Protein AF-A0A957BP42-F1 (afdb_monomer_lite)

Foldseek 3Di:
DDDDDVVPPCDPVNLQVLLQVLCCLQPVDGWDWDDPDPQWIQTNNDIDGSVVSVVVSVVSVVVNVVVVVVVVVPPPCVVPPQDPVNVVVVVVVVD

Secondary structure (DSSP, 8-state):
-----GGGS--HHHHHHHHHHHHHHHHS-PPPEEEEETTEEEETTEEEEHHHHHHHHHHHHHHHHHHHHHHHT-TTGGGGG--HHHHHHHHHTT-

Sequence (95 aa):
MSVLDPALAISSRDVIESYIESYRTVYLRKPAMRYLGNGWYLVDDEIVHQAIIIQETGRLQQMIRQQMSSRQLAPEMIQQRKSVVSRLIDRLRRL

pLDDT: mean 80.96, std 18.6, range [38.88, 97.62]

Structure (mmCIF, N/CA/C/O backbone):
data_AF-A0A957BP42-F1
#
_entry.id   AF-A0A957BP42-F1
#
loop_
_atom_site.group_PDB
_atom_site.id
_atom_site.type_symbol
_atom_site.label_atom_id
_a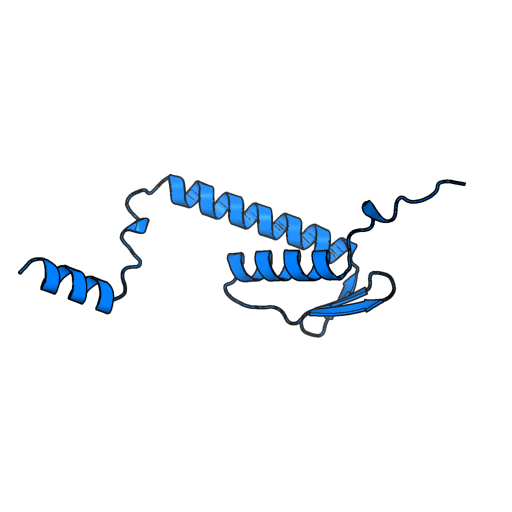tom_site.label_alt_id
_atom_site.label_comp_id
_atom_site.label_asym_id
_atom_site.label_entity_id
_atom_site.label_seq_id
_atom_site.pdbx_PDB_ins_code
_atom_site.Cartn_x
_atom_site.Cartn_y
_atom_site.Cartn_z
_atom_site.occupancy
_atom_site.B_iso_or_equiv
_atom_site.auth_seq_id
_atom_site.auth_comp_id
_atom_site.auth_asym_id
_atom_site.auth_atom_id
_atom_site.pdbx_PDB_model_num
ATOM 1 N N . MET A 1 1 ? 20.402 16.330 -23.048 1.00 38.88 1 MET A N 1
ATOM 2 C CA . MET A 1 1 ? 20.019 14.983 -22.579 1.00 38.88 1 MET A CA 1
ATOM 3 C C . MET A 1 1 ? 19.742 15.100 -21.092 1.00 38.88 1 MET A C 1
ATOM 5 O O . MET A 1 1 ? 20.687 15.308 -20.344 1.00 38.88 1 MET A O 1
ATOM 9 N N . SER A 1 2 ? 18.472 15.119 -20.679 1.00 47.50 2 SER A N 1
ATOM 10 C CA . SER A 1 2 ? 18.122 15.275 -19.263 1.00 47.50 2 SER A CA 1
ATOM 11 C C . SER A 1 2 ? 18.432 13.986 -18.518 1.00 47.50 2 SER A C 1
ATOM 13 O O . SER A 1 2 ? 17.844 12.943 -18.794 1.00 47.50 2 SER A O 1
ATOM 15 N N . VAL A 1 3 ? 19.388 14.079 -17.604 1.00 49.38 3 VAL A N 1
ATOM 16 C CA . VAL A 1 3 ? 19.721 13.041 -16.636 1.00 49.38 3 VAL A CA 1
ATOM 17 C C . VAL A 1 3 ? 18.553 13.007 -15.653 1.00 49.38 3 VAL A C 1
ATOM 19 O O . VAL A 1 3 ? 18.368 13.946 -14.884 1.00 49.38 3 VAL A O 1
ATOM 22 N N . LEU A 1 4 ? 17.686 11.997 -15.755 1.00 53.66 4 LEU A N 1
ATOM 23 C CA . LEU A 1 4 ? 16.665 11.765 -14.739 1.00 53.66 4 LEU A CA 1
ATOM 24 C C . LEU A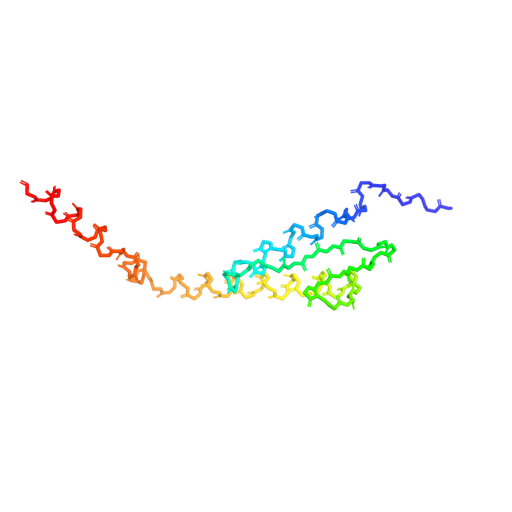 1 4 ? 17.396 11.378 -13.456 1.00 53.66 4 LEU A C 1
ATOM 26 O O . LEU A 1 4 ? 18.083 10.359 -13.420 1.00 53.66 4 LEU A O 1
ATOM 30 N N . ASP A 1 5 ? 17.279 12.229 -12.444 1.00 47.66 5 ASP A N 1
ATOM 31 C CA . ASP A 1 5 ? 17.861 12.021 -11.126 1.00 47.66 5 ASP A CA 1
ATOM 32 C C . ASP A 1 5 ? 17.302 10.707 -10.541 1.00 47.66 5 ASP A C 1
ATOM 34 O O . ASP A 1 5 ? 16.093 10.616 -10.297 1.00 47.66 5 ASP A O 1
ATOM 38 N N . PRO A 1 6 ? 18.118 9.659 -10.325 1.00 55.12 6 PRO A N 1
ATOM 39 C CA . PRO A 1 6 ? 17.631 8.368 -9.832 1.00 55.12 6 PRO A CA 1
ATOM 40 C C . PRO A 1 6 ? 17.046 8.466 -8.415 1.00 55.12 6 PRO A C 1
ATOM 42 O O . PRO A 1 6 ? 16.291 7.590 -8.004 1.00 55.12 6 PRO A O 1
ATOM 45 N N . ALA A 1 7 ? 17.335 9.553 -7.691 1.00 52.56 7 ALA A N 1
ATOM 46 C CA . ALA A 1 7 ? 16.739 9.875 -6.398 1.00 52.56 7 ALA A CA 1
ATOM 47 C C . ALA A 1 7 ? 15.260 10.314 -6.479 1.00 52.56 7 ALA A C 1
ATOM 49 O O . ALA A 1 7 ? 14.568 10.300 -5.465 1.00 52.56 7 ALA A O 1
ATOM 50 N N . LEU A 1 8 ? 14.761 10.692 -7.664 1.00 55.06 8 LEU A N 1
ATOM 51 C CA . LEU A 1 8 ? 13.357 11.064 -7.899 1.00 55.06 8 LEU A CA 1
ATOM 52 C C . LEU A 1 8 ? 12.521 9.908 -8.471 1.00 55.06 8 LEU A C 1
ATOM 54 O O . LEU A 1 8 ? 11.306 10.046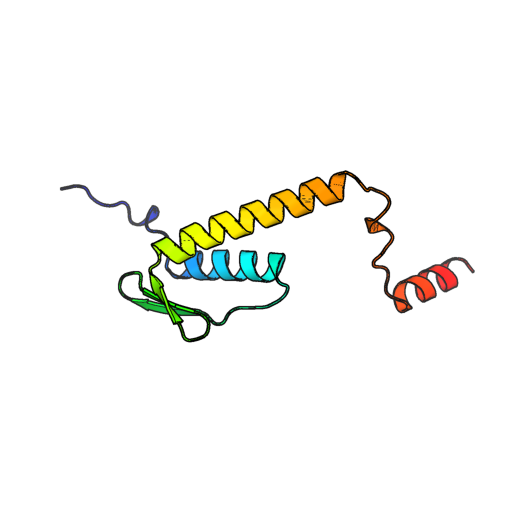 -8.641 1.00 55.06 8 LEU A O 1
ATOM 58 N N . ALA A 1 9 ? 13.147 8.770 -8.782 1.00 67.75 9 ALA A N 1
ATOM 59 C CA . ALA A 1 9 ? 12.436 7.587 -9.235 1.00 67.75 9 ALA A CA 1
ATOM 60 C C . ALA A 1 9 ? 11.734 6.939 -8.036 1.00 67.75 9 ALA A C 1
ATOM 62 O O . ALA A 1 9 ? 12.374 6.312 -7.196 1.00 67.75 9 ALA A O 1
ATOM 63 N N . ILE A 1 10 ? 10.409 7.094 -7.962 1.00 76.56 10 ILE A N 1
ATOM 64 C CA . ILE A 1 10 ? 9.585 6.384 -6.978 1.00 76.56 10 ILE A CA 1
ATOM 65 C C . ILE A 1 10 ? 9.863 4.888 -7.141 1.00 76.56 10 ILE A C 1
ATOM 67 O O . ILE A 1 10 ? 9.594 4.318 -8.204 1.00 76.56 10 ILE A O 1
ATOM 71 N N . SER A 1 11 ? 10.410 4.255 -6.103 1.00 89.75 11 SER A N 1
ATOM 72 C CA . SER A 1 11 ? 10.703 2.828 -6.151 1.00 89.75 11 SER A CA 1
ATOM 73 C C . SER A 1 11 ? 9.400 2.043 -6.236 1.00 89.75 11 SER A C 1
ATOM 75 O O . SER A 1 11 ? 8.406 2.384 -5.592 1.00 89.75 11 SER A O 1
ATOM 77 N N . SER A 1 12 ? 9.403 0.929 -6.971 1.00 90.69 12 SER A N 1
ATOM 78 C CA . SER A 1 12 ? 8.262 0.006 -6.983 1.00 90.69 12 SER A CA 1
ATOM 79 C C . SER A 1 12 ? 7.909 -0.475 -5.575 1.00 90.69 12 SER A C 1
ATOM 81 O O . SER A 1 12 ? 6.751 -0.764 -5.285 1.00 90.69 12 SER A O 1
ATOM 83 N N . ARG A 1 13 ? 8.908 -0.540 -4.687 1.00 92.38 13 ARG A N 1
ATOM 84 C CA . ARG A 1 13 ? 8.712 -0.855 -3.275 1.00 92.38 13 ARG A CA 1
ATOM 85 C C . ARG A 1 13 ? 7.888 0.218 -2.564 1.00 92.38 13 ARG A C 1
ATOM 87 O O . ARG A 1 13 ? 6.927 -0.136 -1.890 1.00 92.38 13 ARG A O 1
ATOM 94 N N . ASP A 1 14 ? 8.211 1.491 -2.770 1.00 93.31 14 ASP A N 1
ATOM 95 C CA . ASP A 1 14 ? 7.518 2.614 -2.130 1.00 93.31 14 ASP A CA 1
ATOM 96 C C . ASP A 1 14 ? 6.057 2.692 -2.590 1.00 93.31 14 ASP A C 1
ATOM 98 O O . ASP A 1 14 ? 5.155 2.905 -1.780 1.00 93.31 14 ASP A O 1
ATOM 102 N N . VAL A 1 15 ? 5.806 2.444 -3.883 1.00 93.69 15 VAL A N 1
ATOM 103 C CA . VAL A 1 15 ? 4.447 2.354 -4.444 1.00 93.69 15 VAL A CA 1
ATOM 104 C C . VAL A 1 15 ? 3.639 1.259 -3.743 1.00 93.69 15 VAL A C 1
ATOM 106 O O . VAL A 1 15 ? 2.510 1.500 -3.316 1.00 93.69 15 VAL A O 1
ATOM 109 N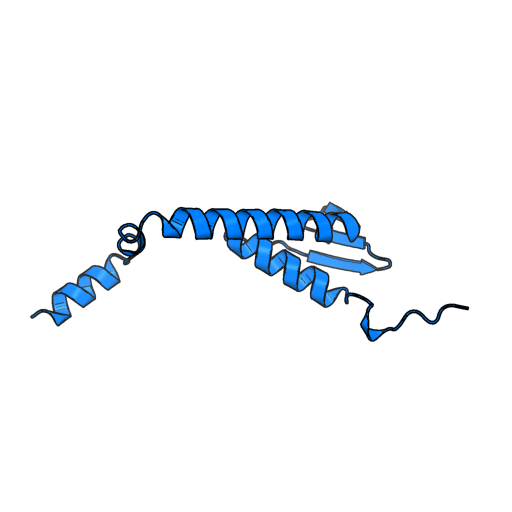 N . ILE A 1 16 ? 4.219 0.062 -3.606 1.00 95.62 16 ILE A N 1
ATOM 110 C CA . ILE A 1 16 ? 3.555 -1.084 -2.972 1.00 95.62 16 ILE A CA 1
ATOM 111 C C . ILE A 1 16 ? 3.292 -0.806 -1.490 1.00 95.62 16 ILE A C 1
ATOM 113 O O . ILE A 1 16 ? 2.175 -1.021 -1.019 1.00 95.62 16 ILE A O 1
ATOM 117 N N . GLU A 1 17 ? 4.299 -0.339 -0.751 1.00 95.69 17 GLU A N 1
ATOM 118 C CA . GLU A 1 17 ? 4.180 -0.073 0.685 1.00 95.69 17 GLU A CA 1
ATOM 119 C C . GLU A 1 17 ? 3.121 1.006 0.958 1.00 95.69 17 GLU A C 1
ATOM 121 O O . GLU A 1 17 ? 2.215 0.777 1.763 1.00 95.69 17 GLU A O 1
ATOM 126 N N . SER A 1 18 ? 3.154 2.118 0.215 1.00 95.44 18 SER A N 1
ATOM 127 C CA . SER A 1 18 ? 2.197 3.220 0.372 1.00 95.44 18 SER A CA 1
ATOM 128 C C . SER A 1 18 ? 0.754 2.802 0.071 1.00 95.44 18 SER A C 1
ATOM 130 O O . SER A 1 18 ? -0.170 3.146 0.822 1.00 95.44 18 SER A O 1
ATOM 132 N N . TYR A 1 19 ? 0.550 2.016 -0.991 1.00 96.38 19 TYR A N 1
ATOM 133 C CA . TYR A 1 19 ? -0.767 1.492 -1.341 1.00 96.38 19 TYR A CA 1
ATOM 134 C C . TYR A 1 19 ? -1.288 0.515 -0.279 1.00 96.38 19 TYR A C 1
ATOM 136 O O . TYR A 1 19 ? -2.407 0.679 0.212 1.00 96.38 19 TYR A O 1
ATOM 144 N N . ILE A 1 20 ? -0.472 -0.469 0.127 1.00 96.56 20 ILE A N 1
ATOM 145 C CA . ILE A 1 20 ? -0.853 -1.476 1.129 1.00 96.56 20 ILE A CA 1
ATOM 146 C C . ILE A 1 20 ? -1.217 -0.813 2.458 1.00 96.56 20 ILE A C 1
ATOM 148 O O . ILE A 1 20 ? -2.220 -1.185 3.072 1.00 96.56 20 ILE A O 1
ATOM 152 N N . GLU A 1 21 ? -0.420 0.150 2.919 1.00 95.75 21 GLU A N 1
ATOM 153 C CA . GLU A 1 21 ? -0.671 0.857 4.174 1.00 95.75 21 GLU A CA 1
ATOM 154 C C . GLU A 1 21 ? -1.982 1.651 4.119 1.00 95.75 21 GLU A C 1
ATOM 156 O O . GLU A 1 21 ? -2.831 1.530 5.014 1.00 95.75 21 GLU A O 1
ATOM 161 N N . SER A 1 22 ? -2.188 2.408 3.040 1.00 93.81 22 SER A N 1
ATOM 162 C CA . SER A 1 22 ? -3.396 3.215 2.852 1.00 93.81 22 SER A CA 1
ATOM 163 C C . SER A 1 22 ? -4.645 2.332 2.759 1.00 93.81 22 SER A C 1
ATOM 165 O O . SER A 1 22 ? -5.645 2.588 3.433 1.00 93.81 22 SER A O 1
ATOM 167 N N . TYR A 1 23 ? -4.574 1.239 1.995 1.00 95.69 23 TYR A N 1
ATOM 168 C CA . TYR A 1 23 ? -5.678 0.294 1.829 1.00 95.69 23 TYR A CA 1
ATOM 169 C C . TYR A 1 23 ? -6.019 -0.402 3.149 1.00 95.69 23 TYR A C 1
ATOM 171 O O . TYR A 1 23 ? -7.185 -0.461 3.547 1.00 95.69 23 TYR A O 1
ATOM 179 N N . ARG A 1 24 ? -4.999 -0.868 3.881 1.00 93.81 24 ARG A N 1
ATOM 180 C CA . ARG A 1 24 ? -5.175 -1.491 5.198 1.00 93.81 24 ARG A CA 1
ATOM 181 C C . ARG A 1 24 ? -5.810 -0.538 6.197 1.00 93.81 24 ARG A C 1
ATOM 183 O O . ARG A 1 24 ? -6.635 -0.971 6.996 1.00 93.81 24 ARG A O 1
ATOM 190 N N . THR A 1 25 ? -5.454 0.738 6.159 1.00 91.44 25 THR A N 1
ATOM 191 C CA . THR A 1 25 ? -6.014 1.733 7.078 1.00 91.44 25 THR A CA 1
ATOM 192 C C . THR A 1 25 ? -7.497 1.983 6.808 1.00 91.44 25 THR A C 1
ATOM 194 O O . THR A 1 25 ? -8.282 2.062 7.751 1.00 91.44 25 THR A O 1
ATOM 197 N N . VAL A 1 26 ? -7.897 2.064 5.535 1.00 91.62 26 VAL A N 1
ATOM 198 C CA . VAL A 1 26 ? -9.290 2.333 5.145 1.00 91.62 26 VAL A CA 1
ATOM 199 C C . VAL A 1 26 ? -10.183 1.100 5.306 1.00 91.62 26 VAL A C 1
ATOM 201 O O . VAL A 1 26 ? -11.277 1.208 5.858 1.00 91.62 26 VAL A O 1
ATOM 204 N N . TYR A 1 27 ? -9.729 -0.065 4.839 1.00 90.94 27 TYR A N 1
ATOM 205 C CA . TYR A 1 27 ? -10.561 -1.267 4.706 1.00 90.94 27 TYR A CA 1
ATOM 206 C C . TYR A 1 27 ? -10.244 -2.374 5.719 1.00 90.94 27 TYR A C 1
ATOM 208 O O . TYR A 1 27 ? -10.926 -3.394 5.734 1.00 90.94 27 TYR A O 1
ATOM 216 N N . LEU A 1 28 ? -9.217 -2.207 6.562 1.00 90.25 28 LEU A N 1
ATOM 217 C CA . LEU A 1 28 ? -8.757 -3.211 7.538 1.00 90.25 28 LEU A CA 1
ATOM 218 C C . LEU A 1 28 ? -8.363 -4.565 6.917 1.00 90.25 28 LEU A C 1
ATOM 220 O O . LEU A 1 28 ? -8.275 -5.574 7.615 1.00 90.25 28 LEU A O 1
ATOM 224 N N . ARG A 1 29 ? -8.069 -4.580 5.613 1.00 90.00 29 ARG A N 1
ATOM 225 C CA . ARG A 1 29 ? -7.623 -5.748 4.843 1.00 90.00 29 ARG A CA 1
ATOM 226 C C . ARG A 1 29 ? -6.280 -5.450 4.182 1.00 90.00 29 ARG A C 1
ATOM 228 O O . ARG A 1 29 ? -5.995 -4.306 3.853 1.00 90.00 29 ARG A O 1
ATOM 235 N N . LYS A 1 30 ? -5.442 -6.471 3.997 1.00 92.12 30 LYS A N 1
ATOM 236 C CA . LYS A 1 30 ? -4.194 -6.354 3.233 1.00 92.12 30 LYS A CA 1
ATOM 237 C C . LYS A 1 30 ? -4.441 -6.834 1.794 1.00 92.12 30 LYS A C 1
ATOM 239 O O . LYS A 1 30 ? -4.813 -8.000 1.657 1.00 92.12 30 LYS A O 1
ATOM 244 N N . PRO A 1 31 ? -4.249 -5.989 0.767 1.00 94.31 31 PRO A N 1
ATOM 245 C CA . PRO A 1 31 ? -4.309 -6.442 -0.619 1.00 94.31 31 PRO A CA 1
ATOM 246 C C . PRO A 1 31 ? -3.052 -7.258 -0.955 1.00 94.31 31 PRO A C 1
ATOM 248 O O . PRO A 1 31 ? -1.970 -7.012 -0.401 1.00 94.31 31 PRO A O 1
ATOM 251 N N . ALA A 1 32 ? -3.186 -8.242 -1.841 1.00 94.81 32 ALA A N 1
ATOM 252 C CA . ALA A 1 32 ? -2.055 -8.963 -2.409 1.00 94.81 32 ALA A CA 1
ATOM 253 C C . ALA A 1 32 ? -1.504 -8.162 -3.590 1.00 94.81 32 ALA A C 1
ATOM 255 O O . ALA A 1 32 ? -2.245 -7.818 -4.504 1.00 94.81 32 ALA A O 1
ATOM 256 N N . MET A 1 33 ? -0.205 -7.854 -3.574 1.00 94.75 33 MET A N 1
ATOM 257 C CA . MET A 1 33 ? 0.402 -7.003 -4.592 1.00 94.75 33 MET A CA 1
ATOM 258 C C . MET A 1 33 ? 1.787 -7.496 -5.001 1.00 94.75 33 MET A C 1
ATOM 260 O O . MET A 1 33 ? 2.602 -7.852 -4.148 1.00 94.75 33 MET A O 1
ATOM 264 N N . ARG A 1 34 ? 2.067 -7.490 -6.308 1.00 95.12 34 ARG A N 1
ATOM 265 C CA . ARG A 1 34 ? 3.364 -7.879 -6.878 1.00 95.12 34 ARG A CA 1
ATOM 266 C C . ARG A 1 34 ? 3.734 -6.985 -8.056 1.00 95.12 34 ARG A C 1
ATOM 268 O O . ARG A 1 34 ? 2.915 -6.768 -8.941 1.00 95.12 34 ARG A O 1
ATOM 275 N N . TYR A 1 35 ? 4.978 -6.515 -8.100 1.00 96.06 35 TYR A N 1
ATOM 276 C CA . TYR A 1 35 ? 5.504 -5.788 -9.256 1.00 96.06 35 TYR A CA 1
ATOM 277 C C . TYR A 1 35 ? 5.815 -6.748 -10.410 1.00 96.06 35 TYR A C 1
ATOM 279 O O . TYR A 1 35 ? 6.454 -7.779 -10.198 1.00 96.06 35 TYR A O 1
ATOM 287 N N . LEU A 1 36 ? 5.359 -6.411 -11.617 1.00 95.81 36 LEU A N 1
ATOM 288 C CA . LEU A 1 36 ? 5.567 -7.195 -12.839 1.00 95.81 36 LEU A CA 1
ATOM 289 C C . LEU A 1 36 ? 6.642 -6.597 -13.764 1.00 95.81 36 LEU A C 1
ATOM 291 O O . LEU A 1 36 ? 7.073 -7.270 -14.695 1.00 95.81 36 LEU A O 1
ATOM 295 N N . GLY A 1 37 ? 7.094 -5.364 -13.510 1.00 92.12 37 GLY A N 1
ATOM 296 C CA . GLY A 1 37 ? 8.039 -4.648 -14.375 1.00 92.12 37 GLY A CA 1
ATOM 297 C C . GLY A 1 37 ? 7.378 -3.531 -15.185 1.00 92.12 37 GLY A C 1
ATOM 298 O O . GLY A 1 37 ? 6.167 -3.530 -15.390 1.00 92.12 37 GLY A O 1
ATOM 299 N N . ASN A 1 38 ? 8.177 -2.565 -15.647 1.00 93.44 38 ASN A N 1
ATOM 300 C CA . ASN A 1 38 ? 7.746 -1.447 -16.501 1.00 93.44 38 ASN A CA 1
ATOM 301 C C . ASN A 1 38 ? 6.502 -0.694 -15.987 1.00 93.44 38 ASN A C 1
ATOM 303 O O . ASN A 1 38 ? 5.633 -0.320 -16.769 1.00 93.44 38 ASN A O 1
ATOM 307 N N . GLY A 1 39 ? 6.392 -0.510 -14.668 1.00 93.06 39 GLY A N 1
ATOM 308 C CA . GLY A 1 39 ? 5.246 0.168 -14.055 1.00 93.06 39 GLY A CA 1
ATOM 309 C C . GLY A 1 39 ? 3.964 -0.670 -13.965 1.00 93.06 39 GLY A C 1
ATOM 310 O O . GLY A 1 39 ? 2.931 -0.133 -13.584 1.00 93.06 39 GLY A O 1
ATOM 311 N N . TRP A 1 40 ? 3.996 -1.968 -14.272 1.00 96.81 40 TRP A N 1
ATOM 312 C CA . TRP A 1 40 ? 2.850 -2.868 -14.119 1.00 96.81 40 TRP A CA 1
ATOM 313 C C . TRP A 1 40 ? 2.901 -3.642 -12.808 1.00 96.81 40 TRP A C 1
ATOM 315 O O . TRP A 1 40 ? 3.963 -4.070 -12.351 1.00 96.81 40 TRP A O 1
ATOM 325 N N . TYR A 1 41 ? 1.732 -3.857 -12.217 1.00 97.25 41 TYR A N 1
ATOM 326 C CA . TYR A 1 41 ? 1.556 -4.561 -10.955 1.00 97.25 41 TYR A CA 1
ATOM 327 C C . TYR A 1 41 ? 0.393 -5.541 -11.075 1.00 97.25 41 TYR A C 1
ATOM 329 O O . TYR A 1 41 ? -0.567 -5.283 -11.792 1.00 97.25 41 TYR A O 1
ATOM 337 N N . LEU A 1 42 ? 0.477 -6.650 -10.351 1.00 97.62 42 LEU A N 1
ATOM 338 C CA . LEU A 1 42 ? -0.646 -7.540 -10.083 1.00 97.62 42 LEU A CA 1
ATOM 339 C C . LEU A 1 42 ? -1.209 -7.176 -8.706 1.00 97.62 42 LEU A C 1
ATOM 341 O O . LEU A 1 42 ? -0.446 -7.207 -7.738 1.00 97.62 42 LEU A O 1
ATOM 345 N N . VAL A 1 43 ? -2.491 -6.832 -8.617 1.00 96.44 43 VAL A N 1
ATOM 346 C CA . VAL A 1 43 ? -3.207 -6.454 -7.389 1.00 96.44 43 VAL A CA 1
ATOM 347 C C . VAL A 1 43 ? -4.456 -7.320 -7.278 1.00 96.44 43 VAL A C 1
ATOM 349 O O . VAL A 1 43 ? -5.320 -7.207 -8.133 1.00 96.44 43 VAL A O 1
ATOM 352 N N . ASP A 1 44 ? -4.547 -8.183 -6.261 1.00 94.50 44 ASP A N 1
ATOM 353 C CA . ASP A 1 44 ? -5.694 -9.091 -6.048 1.00 94.50 44 ASP A CA 1
ATOM 354 C C . ASP A 1 44 ? -6.180 -9.776 -7.353 1.00 94.50 44 ASP A C 1
ATOM 356 O O . ASP A 1 44 ? -7.364 -9.780 -7.670 1.00 94.50 44 ASP A O 1
ATOM 360 N N . ASP A 1 45 ? -5.231 -10.337 -8.113 1.00 94.19 45 ASP A N 1
ATOM 361 C CA . ASP A 1 45 ? -5.412 -11.010 -9.414 1.00 94.19 45 ASP A CA 1
ATOM 362 C C . ASP A 1 45 ? -5.707 -10.110 -10.634 1.00 94.19 45 ASP A C 1
ATOM 364 O O . ASP A 1 45 ? -5.832 -10.608 -11.754 1.00 94.19 45 ASP A O 1
ATOM 368 N N . GLU A 1 46 ? -5.691 -8.784 -10.476 1.00 96.38 46 GLU A N 1
ATOM 369 C CA . GLU A 1 46 ? -5.859 -7.816 -11.567 1.00 96.38 46 GLU A CA 1
ATOM 370 C C . GLU A 1 46 ? -4.539 -7.139 -11.965 1.00 96.38 46 GLU A C 1
ATOM 372 O O . GLU A 1 46 ? -3.719 -6.775 -11.121 1.00 96.38 46 GLU A O 1
ATOM 377 N N . ILE A 1 47 ? -4.318 -6.938 -13.269 1.00 97.44 47 ILE A N 1
ATOM 378 C CA . ILE A 1 47 ? -3.137 -6.222 -13.775 1.00 97.44 47 ILE A CA 1
ATOM 379 C C . ILE A 1 47 ? -3.442 -4.727 -13.845 1.00 97.44 47 ILE A C 1
ATOM 381 O O . ILE A 1 47 ? -4.330 -4.291 -14.574 1.00 97.44 47 ILE A O 1
ATOM 385 N N . VAL A 1 48 ? -2.657 -3.934 -13.119 1.00 96.88 48 VAL A N 1
ATOM 386 C CA . VAL A 1 48 ? -2.880 -2.501 -12.928 1.00 96.88 48 VAL A CA 1
ATOM 387 C C . VAL A 1 48 ? -1.585 -1.725 -13.174 1.00 96.88 48 VAL A C 1
ATOM 389 O O . VAL A 1 48 ? -0.500 -2.126 -12.747 1.00 96.88 48 VAL A O 1
ATOM 392 N N . HIS A 1 49 ? -1.687 -0.592 -13.869 1.00 96.31 49 HIS A N 1
ATOM 393 C CA . HIS A 1 49 ? -0.553 0.301 -14.105 1.00 96.31 49 HIS A CA 1
ATOM 394 C C . HIS A 1 49 ? -0.269 1.201 -12.889 1.00 96.31 49 HIS A C 1
ATOM 396 O O . HIS A 1 49 ? -1.184 1.618 -12.176 1.00 96.31 49 HIS A O 1
ATOM 402 N N . GLN A 1 50 ? 0.996 1.584 -12.701 1.00 95.31 50 GLN A N 1
ATOM 403 C CA . GLN A 1 50 ? 1.487 2.420 -11.602 1.00 95.31 50 GLN A CA 1
ATOM 404 C C . GLN A 1 50 ? 0.664 3.693 -11.404 1.00 95.31 50 GLN A C 1
ATOM 406 O O . GLN A 1 50 ? 0.374 4.073 -10.273 1.00 95.31 50 GLN A O 1
ATOM 411 N N . ALA A 1 51 ? 0.274 4.346 -12.501 1.00 94.69 51 ALA A N 1
ATOM 412 C CA . ALA A 1 51 ? -0.511 5.578 -12.454 1.00 94.69 51 ALA A CA 1
ATOM 413 C C . ALA A 1 51 ? -1.845 5.390 -11.708 1.00 94.69 51 ALA A C 1
ATOM 415 O O . ALA A 1 51 ? -2.225 6.244 -10.910 1.00 94.69 51 ALA A O 1
ATOM 416 N N . ILE A 1 52 ? -2.512 4.248 -11.912 1.00 96.62 52 ILE A N 1
ATOM 417 C CA . ILE A 1 52 ? -3.785 3.920 -11.259 1.00 96.62 52 ILE A CA 1
ATOM 418 C C . ILE A 1 52 ? -3.557 3.675 -9.766 1.00 96.62 52 ILE A C 1
ATOM 420 O O . ILE A 1 52 ? -4.310 4.178 -8.938 1.00 96.62 52 ILE A O 1
ATOM 424 N N . ILE A 1 53 ? -2.483 2.969 -9.406 1.00 96.12 53 ILE A N 1
ATOM 425 C CA . ILE A 1 53 ? -2.136 2.712 -8.002 1.00 96.12 53 ILE A CA 1
ATOM 426 C C . ILE A 1 53 ? -1.835 4.014 -7.261 1.00 96.12 53 ILE A C 1
ATOM 428 O O . ILE A 1 53 ? -2.313 4.205 -6.144 1.00 96.12 53 ILE A O 1
ATOM 432 N N . ILE A 1 54 ? -1.077 4.927 -7.874 1.00 95.19 54 ILE A N 1
ATOM 433 C CA . ILE A 1 54 ? -0.754 6.233 -7.283 1.00 95.19 54 ILE A CA 1
ATOM 434 C C . ILE A 1 54 ? -2.031 7.055 -7.080 1.00 95.19 54 ILE A C 1
ATOM 436 O O . ILE A 1 54 ? -2.251 7.596 -5.995 1.00 95.19 54 ILE A O 1
ATOM 440 N N . GLN A 1 55 ? -2.893 7.118 -8.098 1.00 96.56 55 GLN A N 1
ATOM 441 C CA . GLN A 1 55 ? -4.177 7.810 -8.008 1.00 96.56 55 GLN A CA 1
ATOM 442 C C . GLN A 1 55 ? -5.047 7.233 -6.884 1.00 96.56 55 GLN A C 1
ATOM 444 O O . GLN A 1 55 ? -5.578 7.981 -6.059 1.00 96.56 55 GLN A O 1
ATOM 449 N N . GLU A 1 56 ? -5.157 5.909 -6.817 1.00 96.25 56 GLU A N 1
ATOM 450 C CA . GLU A 1 56 ? -5.956 5.223 -5.808 1.00 96.25 56 GLU A CA 1
ATOM 451 C C . GLU A 1 56 ? -5.381 5.410 -4.401 1.00 96.25 56 GLU A C 1
ATOM 453 O O . GLU A 1 56 ? -6.117 5.675 -3.454 1.00 96.25 56 GLU A O 1
ATOM 458 N N . THR A 1 57 ? -4.057 5.386 -4.260 1.00 96.56 57 THR A N 1
ATOM 459 C CA . THR A 1 57 ? -3.369 5.716 -3.003 1.00 96.56 57 THR A CA 1
ATOM 460 C C . THR A 1 57 ? -3.742 7.122 -2.531 1.00 96.56 57 THR A C 1
ATOM 462 O O . THR A 1 57 ? -4.107 7.309 -1.369 1.00 96.56 57 THR A O 1
ATOM 465 N N . GLY A 1 58 ? -3.745 8.107 -3.436 1.00 96.19 58 GLY A N 1
ATOM 466 C CA . GLY A 1 58 ? -4.191 9.468 -3.133 1.00 96.19 58 GLY A CA 1
ATOM 467 C C . GLY A 1 58 ? -5.651 9.527 -2.665 1.00 96.19 58 GLY A C 1
ATOM 468 O O . GLY A 1 58 ? -5.958 10.195 -1.670 1.00 96.19 58 GLY A O 1
ATOM 469 N N . ARG A 1 59 ? -6.543 8.770 -3.321 1.00 97.25 59 ARG A N 1
ATOM 470 C CA . ARG A 1 59 ? -7.958 8.640 -2.931 1.00 97.25 59 ARG A CA 1
ATOM 471 C C . ARG A 1 59 ? -8.103 8.052 -1.523 1.00 97.25 59 ARG A C 1
ATOM 473 O O . ARG A 1 59 ? -8.838 8.598 -0.698 1.00 97.25 59 ARG A O 1
ATOM 480 N N . LEU A 1 60 ? -7.367 6.984 -1.214 1.00 95.19 60 LEU A N 1
ATOM 481 C CA . LEU A 1 60 ? -7.376 6.335 0.102 1.00 95.19 60 LEU A CA 1
ATOM 482 C C . LEU A 1 60 ? -6.865 7.277 1.197 1.00 95.19 60 LEU A C 1
ATOM 484 O O . LEU A 1 60 ? -7.495 7.410 2.245 1.00 95.19 60 LEU A O 1
ATOM 488 N N . GLN A 1 61 ? -5.783 8.011 0.943 1.00 96.00 61 GLN A N 1
ATOM 489 C CA . GLN A 1 61 ? -5.267 9.014 1.878 1.00 96.00 61 GLN A CA 1
ATOM 490 C C . GLN A 1 61 ? -6.260 10.157 2.130 1.00 96.00 61 GLN A C 1
ATOM 492 O O . GLN A 1 61 ? -6.350 10.676 3.246 1.00 96.00 61 GLN A O 1
ATOM 497 N N . GLN A 1 62 ? -7.033 10.568 1.122 1.00 94.31 62 GLN A N 1
ATOM 498 C CA . GLN A 1 62 ? -8.117 11.534 1.312 1.00 94.31 62 GLN A CA 1
ATOM 499 C C . GLN A 1 62 ? -9.217 10.975 2.226 1.00 94.31 62 GLN A C 1
ATOM 501 O O . GLN A 1 62 ? -9.645 11.673 3.146 1.00 94.31 62 GLN A O 1
ATOM 506 N N . MET A 1 63 ? -9.619 9.714 2.040 1.00 92.38 63 MET A N 1
ATOM 507 C CA . MET A 1 63 ? -10.586 9.054 2.925 1.00 92.38 63 MET A CA 1
ATOM 508 C C . MET A 1 63 ? -10.077 8.958 4.366 1.00 92.38 63 MET A C 1
ATOM 510 O O . MET A 1 63 ? -10.829 9.240 5.296 1.00 92.38 63 MET A O 1
ATOM 514 N N . ILE A 1 64 ? -8.800 8.616 4.569 1.00 91.75 64 ILE A N 1
ATOM 515 C CA . ILE A 1 64 ? -8.181 8.579 5.904 1.00 91.75 64 ILE A CA 1
ATOM 516 C C . ILE A 1 64 ? -8.288 9.955 6.568 1.00 91.75 64 ILE A C 1
ATOM 518 O O . ILE A 1 64 ? -8.748 10.057 7.705 1.00 91.75 64 ILE A O 1
ATOM 522 N N . ARG A 1 65 ? -7.934 11.029 5.849 1.00 91.88 65 ARG A N 1
ATOM 523 C CA . ARG A 1 65 ? -8.044 12.406 6.357 1.00 91.88 65 ARG A CA 1
ATOM 524 C C . ARG A 1 65 ? -9.478 12.771 6.742 1.00 91.88 65 ARG A C 1
ATOM 526 O O . ARG A 1 65 ? -9.680 13.333 7.814 1.00 91.88 65 ARG A O 1
ATOM 533 N N . GLN A 1 66 ? -10.463 12.399 5.925 1.00 89.44 66 GLN A N 1
ATOM 534 C CA . GLN A 1 66 ? -11.886 12.627 6.213 1.00 89.44 66 GLN A CA 1
ATOM 535 C C . GLN A 1 66 ? -12.379 11.838 7.435 1.00 89.44 66 GLN A C 1
ATOM 537 O O . GLN A 1 66 ? -13.156 12.351 8.240 1.00 89.44 66 GLN A O 1
ATOM 542 N N . GLN A 1 67 ? -11.923 10.595 7.609 1.00 83.56 67 GLN A N 1
ATOM 543 C CA . GLN A 1 67 ? -12.257 9.799 8.791 1.00 83.56 67 GLN A CA 1
ATOM 544 C C . GLN A 1 67 ? -11.643 10.394 10.062 1.00 83.56 67 GLN A C 1
ATOM 546 O O . GLN A 1 67 ? -12.293 10.407 11.107 1.00 83.56 67 GLN A O 1
ATOM 551 N N . MET A 1 68 ? -10.412 10.905 9.984 1.00 81.31 68 MET A N 1
ATOM 552 C CA . MET A 1 68 ? -9.749 11.554 11.117 1.00 81.31 68 MET A CA 1
ATOM 553 C C . MET A 1 68 ? -10.421 12.879 11.490 1.00 81.31 68 MET A C 1
ATOM 555 O O . MET A 1 68 ? -10.685 13.095 12.671 1.00 81.31 68 MET A O 1
ATOM 559 N N . SER A 1 69 ? -10.767 13.728 10.517 1.00 77.25 69 SER A N 1
ATOM 560 C CA . SER A 1 69 ? -11.482 14.984 10.789 1.00 77.25 69 SER A CA 1
ATOM 561 C C . SER A 1 69 ? -12.888 14.739 11.345 1.00 77.25 69 SER A C 1
ATOM 563 O O . SER A 1 69 ? -13.308 15.418 12.277 1.00 77.25 69 SER A O 1
ATOM 565 N N . SER A 1 70 ? -13.589 13.710 10.859 1.00 63.75 70 SER A N 1
ATOM 566 C CA . SER A 1 70 ? -14.899 13.317 11.400 1.00 63.75 70 SER A CA 1
ATOM 567 C C . SER A 1 70 ? -14.796 12.766 12.828 1.00 63.75 70 SER A C 1
ATOM 569 O O . SER A 1 70 ? -15.664 13.024 13.656 1.00 63.75 70 SER A O 1
ATOM 571 N N . ARG A 1 71 ? -13.713 12.045 13.159 1.00 54.84 71 ARG A N 1
ATOM 572 C CA . ARG A 1 71 ? -13.445 11.577 14.533 1.00 54.84 71 ARG A CA 1
ATOM 573 C C . ARG A 1 71 ? -13.066 12.707 15.495 1.00 54.84 71 ARG A C 1
ATOM 575 O O . ARG A 1 71 ? -13.283 12.554 16.692 1.00 54.84 71 ARG A O 1
ATOM 582 N N . GLN A 1 72 ? -12.543 13.831 15.004 1.00 45.91 72 GLN A N 1
ATOM 583 C CA . GLN A 1 72 ? -12.212 14.997 15.835 1.00 45.91 72 GLN A CA 1
ATOM 584 C C . GLN A 1 72 ? -13.445 15.801 16.288 1.00 45.91 72 GLN A C 1
ATOM 586 O O . GLN A 1 72 ? -13.340 16.559 17.246 1.00 45.91 72 GLN A O 1
ATOM 591 N N . LEU A 1 73 ? -14.621 15.588 15.686 1.00 43.97 73 LEU A N 1
ATOM 592 C CA . LEU A 1 73 ? -15.889 16.176 16.147 1.00 43.97 73 LEU A CA 1
ATOM 593 C C . LEU A 1 73 ? -16.587 15.370 17.258 1.00 43.97 73 LEU A C 1
ATOM 595 O O . LEU A 1 73 ? -17.622 15.801 17.757 1.00 43.97 73 LEU A O 1
ATOM 599 N N . ALA A 1 74 ? -16.025 14.237 17.693 1.00 44.94 74 ALA A N 1
ATOM 600 C CA . ALA A 1 74 ? -16.567 13.454 18.802 1.00 44.94 74 ALA A CA 1
ATOM 601 C C . ALA A 1 74 ? -15.459 12.998 19.771 1.00 44.94 74 ALA A C 1
ATOM 603 O O . ALA A 1 74 ? -15.071 11.824 19.754 1.00 44.94 74 ALA A O 1
ATOM 604 N N . PRO A 1 75 ? -14.979 13.873 20.680 1.00 46.66 75 PRO A N 1
ATOM 605 C CA . PRO A 1 75 ? -14.170 13.435 21.821 1.00 46.66 75 PRO A CA 1
ATOM 606 C C . PRO A 1 75 ? -14.871 12.364 22.688 1.00 46.66 75 PRO A C 1
ATOM 608 O O . PRO A 1 75 ? -14.204 11.651 23.433 1.00 46.66 75 PRO A O 1
ATOM 611 N N . GLU A 1 76 ? -16.184 12.160 22.537 1.00 47.81 76 GLU A N 1
ATOM 612 C CA . GLU A 1 76 ? -16.941 11.122 23.249 1.00 47.81 76 GLU A CA 1
ATOM 613 C C . GLU A 1 76 ? -16.873 9.716 22.612 1.00 47.81 76 GLU A C 1
ATOM 615 O O . GLU A 1 76 ? -17.104 8.718 23.294 1.00 47.81 76 GLU A O 1
ATOM 620 N N . MET A 1 77 ? -16.486 9.563 21.337 1.00 44.47 77 MET A N 1
ATOM 621 C CA . MET A 1 77 ? -16.488 8.240 20.678 1.00 44.47 77 MET A CA 1
ATOM 622 C C . MET A 1 77 ? -15.181 7.446 20.808 1.00 44.47 77 MET A C 1
ATOM 624 O O . MET A 1 77 ? -15.177 6.232 20.585 1.00 44.47 77 MET A O 1
ATOM 628 N N . ILE A 1 78 ? -14.078 8.062 21.244 1.00 48.62 78 ILE A N 1
ATOM 629 C CA . ILE A 1 78 ? -12.851 7.316 21.593 1.00 48.62 78 ILE A CA 1
ATOM 630 C C . ILE A 1 78 ? -13.060 6.485 22.879 1.00 48.62 78 ILE A C 1
ATOM 632 O O . ILE A 1 78 ? -12.353 5.503 23.112 1.00 48.62 78 ILE A O 1
ATOM 636 N N . GLN A 1 79 ? -14.116 6.758 23.657 1.00 47.47 79 GLN A N 1
ATOM 637 C CA . GLN A 1 79 ? -14.557 5.876 24.743 1.00 47.47 79 GLN A CA 1
ATOM 638 C C . GLN A 1 79 ? -15.232 4.571 24.272 1.00 47.47 79 GLN A C 1
ATOM 640 O O . GLN A 1 79 ? -15.418 3.666 25.088 1.00 47.47 79 GLN A O 1
ATOM 645 N N . GLN A 1 80 ? -15.535 4.391 22.980 1.00 49.72 80 GLN A N 1
ATOM 646 C CA . GLN A 1 80 ? -16.339 3.258 22.495 1.00 49.72 80 GLN A CA 1
ATOM 647 C C . GLN A 1 80 ? -15.585 2.157 21.730 1.00 49.72 80 GLN A C 1
ATOM 649 O O . GLN A 1 80 ? -16.160 1.505 20.863 1.00 49.72 80 GLN A O 1
ATOM 654 N N . ARG A 1 81 ? -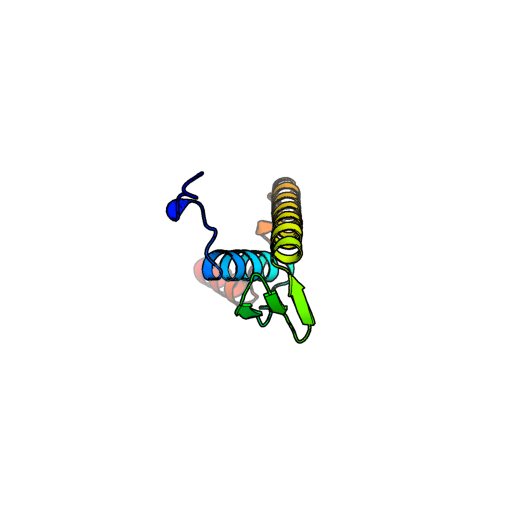14.328 1.846 22.079 1.00 53.09 81 ARG A N 1
ATOM 655 C CA . ARG A 1 81 ? -13.716 0.543 21.709 1.00 53.09 81 ARG A CA 1
ATOM 656 C C . ARG A 1 81 ? -12.877 -0.103 22.814 1.00 53.09 81 ARG A C 1
ATOM 658 O O . ARG A 1 81 ? -11.952 -0.859 22.530 1.00 53.09 81 ARG A O 1
ATOM 665 N N . LYS A 1 82 ? -13.201 0.123 24.091 1.00 56.88 82 LYS A N 1
ATOM 666 C CA . LYS A 1 82 ? -12.665 -0.744 25.153 1.00 56.88 82 LYS A CA 1
ATOM 667 C C . LYS A 1 82 ? -13.295 -2.131 25.010 1.00 56.88 82 LYS A C 1
ATOM 669 O O . LYS A 1 82 ? -14.518 -2.278 25.144 1.00 56.88 82 LYS A O 1
ATOM 674 N N . SER A 1 83 ? -12.466 -3.137 24.717 1.00 68.75 83 SER A N 1
ATOM 675 C CA . SER A 1 83 ? -12.903 -4.536 24.707 1.00 68.75 83 SER A CA 1
ATOM 676 C C . SER A 1 83 ? -13.544 -4.874 26.059 1.00 68.75 83 SER A C 1
ATOM 678 O O . SER A 1 83 ? -13.276 -4.216 27.071 1.00 68.75 83 SER A O 1
ATOM 680 N N . VAL A 1 84 ? -14.414 -5.883 26.094 1.00 70.88 84 VAL A N 1
ATOM 681 C CA . VAL A 1 84 ? -15.048 -6.342 27.345 1.00 70.88 84 VAL A CA 1
ATOM 682 C C . VAL A 1 84 ? -13.988 -6.624 28.422 1.00 70.88 84 VAL A C 1
ATOM 684 O O . VAL A 1 84 ? -14.183 -6.285 29.587 1.00 70.88 84 VAL A O 1
ATOM 687 N N . VAL A 1 85 ? -12.818 -7.122 28.010 1.00 72.75 85 VAL A N 1
ATOM 688 C CA . VAL A 1 85 ? -11.658 -7.366 28.876 1.00 72.75 85 VAL A CA 1
ATOM 689 C C . VAL A 1 85 ? -11.085 -6.065 29.444 1.00 72.75 85 VAL A C 1
ATOM 691 O O . VAL A 1 85 ? -10.842 -5.982 30.643 1.00 72.75 85 VAL A O 1
ATOM 694 N N . SER A 1 86 ? -10.924 -5.011 28.638 1.00 72.50 86 SER A N 1
ATOM 695 C CA . SER A 1 86 ? -10.454 -3.709 29.139 1.00 72.50 86 SER A CA 1
ATOM 696 C C . SER A 1 86 ? -11.424 -3.091 30.151 1.00 72.50 86 SER A C 1
ATOM 698 O O . SER A 1 86 ? -10.985 -2.507 31.137 1.00 72.50 86 SER A O 1
ATOM 700 N N . ARG A 1 87 ? -12.740 -3.262 29.955 1.00 75.62 87 ARG A N 1
ATOM 701 C CA . ARG A 1 87 ? -13.754 -2.818 30.930 1.00 75.62 87 ARG A CA 1
ATOM 702 C C . ARG A 1 87 ? -13.683 -3.605 32.239 1.00 75.62 87 ARG A C 1
ATOM 704 O O . ARG A 1 87 ? -13.866 -3.024 33.305 1.00 75.62 87 ARG A O 1
ATOM 711 N N . LEU A 1 88 ? -13.395 -4.904 32.165 1.00 78.44 88 LEU A N 1
ATOM 712 C CA . LEU A 1 88 ? -13.194 -5.748 33.342 1.00 78.44 88 LEU A CA 1
ATOM 713 C C . LEU A 1 88 ? -11.937 -5.336 34.123 1.00 78.44 88 LEU A C 1
ATOM 715 O O . LEU A 1 88 ? -12.008 -5.168 35.336 1.00 78.44 88 LEU A O 1
ATOM 719 N N . ILE A 1 89 ? -10.816 -5.108 33.435 1.00 82.62 89 ILE A N 1
ATOM 720 C CA . ILE A 1 89 ? -9.558 -4.662 34.055 1.00 82.62 89 ILE A CA 1
ATOM 721 C C . ILE A 1 89 ? -9.742 -3.315 34.763 1.00 82.62 89 ILE A C 1
ATOM 723 O O . ILE A 1 89 ? -9.316 -3.165 35.906 1.00 82.62 89 ILE A O 1
ATOM 727 N N . ASP A 1 90 ? -10.407 -2.351 34.122 1.00 82.38 90 ASP A N 1
ATOM 728 C CA . ASP A 1 90 ? -10.672 -1.043 34.732 1.00 82.38 90 ASP A CA 1
ATOM 729 C C . ASP A 1 90 ? -11.547 -1.157 35.989 1.00 82.38 90 ASP A C 1
ATOM 731 O O . ASP A 1 90 ? -11.344 -0.416 36.949 1.00 82.38 90 ASP A O 1
ATOM 735 N N . ARG A 1 91 ? -12.504 -2.093 36.005 1.00 76.25 91 ARG A N 1
ATOM 736 C CA . ARG A 1 91 ? -13.343 -2.359 37.180 1.00 76.25 91 ARG A CA 1
ATOM 737 C C . ARG A 1 91 ? -12.541 -2.978 38.324 1.00 76.25 91 ARG A C 1
ATOM 739 O O . ARG A 1 91 ? -12.736 -2.582 39.464 1.00 76.25 91 ARG A O 1
ATOM 746 N N . LEU A 1 92 ? -11.640 -3.911 38.019 1.00 82.38 92 LEU A N 1
ATOM 747 C CA . LEU A 1 92 ? -10.795 -4.573 39.016 1.00 82.38 92 LEU A CA 1
ATOM 748 C C . LEU A 1 92 ? -9.736 -3.640 39.615 1.00 82.38 92 LEU A C 1
ATOM 750 O O . LEU A 1 92 ? -9.396 -3.795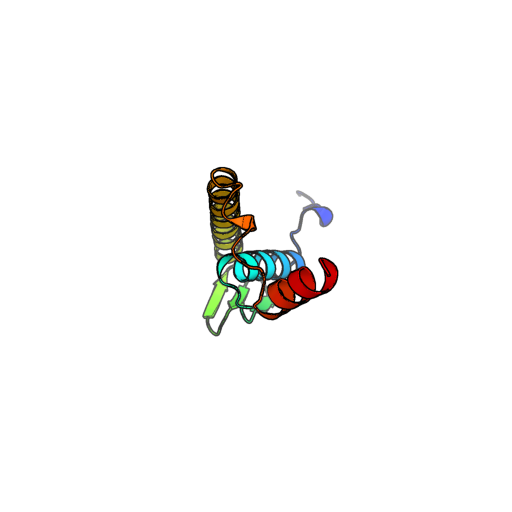 40.775 1.00 82.38 92 LEU A O 1
ATOM 754 N N . ARG A 1 93 ? -9.233 -2.662 38.851 1.00 80.75 93 ARG A N 1
ATOM 755 C CA . ARG A 1 93 ? -8.244 -1.672 39.325 1.00 80.75 93 ARG A CA 1
ATOM 756 C C . ARG A 1 93 ? -8.828 -0.548 40.187 1.00 80.75 93 ARG A C 1
ATOM 758 O O . ARG A 1 93 ? -8.068 0.259 40.709 1.00 80.75 93 ARG A O 1
ATOM 765 N N . ARG A 1 94 ? -10.157 -0.424 40.237 1.00 70.19 94 ARG A N 1
ATOM 766 C CA . ARG A 1 94 ? -10.877 0.579 41.045 1.00 70.19 94 ARG A CA 1
ATOM 767 C C . ARG A 1 94 ? -11.414 0.011 42.365 1.00 70.19 94 ARG A C 1
ATOM 769 O O . ARG A 1 94 ? -12.115 0.729 43.073 1.00 70.19 94 ARG A O 1
ATOM 776 N N . LEU A 1 95 ? -11.121 -1.256 42.645 1.00 53.75 95 LEU A N 1
ATOM 777 C CA . LEU A 1 95 ? -11.212 -1.878 43.965 1.00 53.75 95 LEU A CA 1
ATOM 778 C C . LEU A 1 95 ? -9.838 -1.789 44.632 1.00 53.75 95 LEU A C 1
ATOM 780 O O . LEU A 1 95 ? -9.822 -1.630 45.868 1.00 53.75 95 LEU A O 1
#

Radius of gyration: 20.11 Å; chains: 1; bounding box: 37×27×66 Å